Protein AF-A0A432RMR3-F1 (afdb_monomer_lite)

pLDDT: mean 94.57, std 5.85, range [56.47, 97.56]

Foldseek 3Di:
DAFFEEEEQFDDPPVVVVVCVVRGNYDYDPVRDHDDPVRVVVRVVPGPYYD

Structure (mmCIF, N/CA/C/O backbone):
data_AF-A0A432RMR3-F1
#
_entry.id   AF-A0A432RMR3-F1
#
loop_
_atom_site.group_PDB
_atom_site.id
_atom_site.type_symbol
_atom_site.label_atom_id
_atom_site.label_alt_id
_atom_site.label_comp_id
_atom_site.label_asym_id
_atom_site.label_entity_id
_atom_site.label_seq_id
_atom_site.pdbx_PDB_ins_code
_atom_site.Cartn_x
_atom_site.Cartn_y
_atom_site.Cartn_z
_atom_site.occupancy
_atom_site.B_iso_or_equiv
_atom_site.auth_seq_id
_atom_site.auth_comp_id
_ato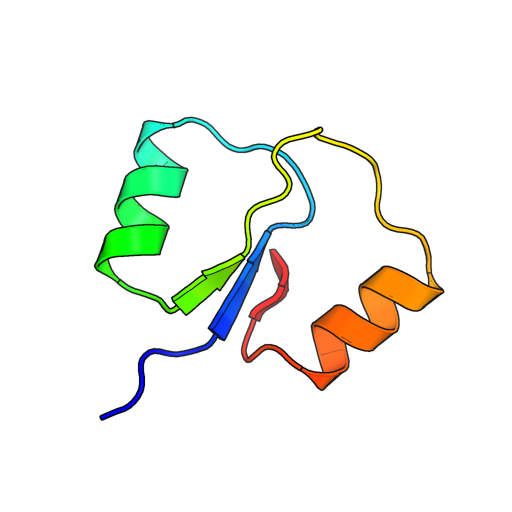m_site.auth_asym_id
_atom_site.auth_atom_id
_atom_site.pdbx_PDB_model_num
ATOM 1 N N . MET A 1 1 ? -16.614 11.299 3.584 1.00 56.47 1 MET A N 1
ATOM 2 C CA . MET A 1 1 ? -15.991 10.007 3.935 1.00 56.47 1 MET A CA 1
ATOM 3 C C . MET A 1 1 ? -14.522 10.105 3.574 1.00 56.47 1 MET A C 1
ATOM 5 O O . MET A 1 1 ? -14.241 10.564 2.473 1.00 56.47 1 MET A O 1
ATOM 9 N N . SER A 1 2 ? -13.611 9.769 4.485 1.00 83.31 2 SER A N 1
ATOM 10 C CA . SER A 1 2 ? -12.175 9.741 4.177 1.00 83.31 2 SER A CA 1
ATOM 11 C C . SER A 1 2 ? -11.875 8.551 3.268 1.00 83.31 2 SER A C 1
ATOM 13 O O . SER A 1 2 ? -12.460 7.483 3.455 1.00 83.31 2 SER A O 1
ATOM 15 N N . LYS A 1 3 ? -11.018 8.741 2.261 1.00 90.44 3 LYS A N 1
ATOM 16 C CA . LYS A 1 3 ? -10.547 7.630 1.429 1.00 90.44 3 LYS A CA 1
ATOM 17 C C . LYS A 1 3 ? -9.670 6.704 2.290 1.00 90.44 3 LYS A C 1
ATOM 19 O O . LYS A 1 3 ? -8.905 7.237 3.093 1.00 90.44 3 LYS A O 1
ATOM 24 N N . PRO A 1 4 ? -9.761 5.369 2.144 1.00 95.62 4 PRO A N 1
ATOM 25 C CA . PRO A 1 4 ? -8.834 4.457 2.806 1.00 95.62 4 PRO A CA 1
ATOM 26 C C . PRO A 1 4 ? -7.397 4.774 2.402 1.00 95.62 4 PRO A C 1
ATOM 28 O O . PRO A 1 4 ? -7.140 5.065 1.227 1.00 95.62 4 PRO A O 1
ATOM 31 N N . LYS A 1 5 ? -6.478 4.702 3.363 1.00 96.56 5 LYS A N 1
ATOM 32 C CA . LYS A 1 5 ? -5.059 4.933 3.130 1.00 96.56 5 LYS A CA 1
ATOM 33 C C . LYS A 1 5 ? -4.383 3.648 2.673 1.00 96.56 5 LYS A C 1
ATOM 35 O O . LYS A 1 5 ? -4.447 2.627 3.357 1.00 96.56 5 LYS A O 1
ATOM 40 N N . VAL A 1 6 ? -3.708 3.708 1.532 1.00 97.38 6 VAL A N 1
ATOM 41 C CA . VAL A 1 6 ? -3.034 2.567 0.904 1.00 97.38 6 VAL A CA 1
ATOM 42 C C . VAL A 1 6 ? -1.562 2.902 0.705 1.00 97.38 6 VAL A C 1
ATOM 44 O O . VAL A 1 6 ? -1.235 3.957 0.171 1.00 97.38 6 VAL A O 1
ATOM 47 N N . ILE A 1 7 ? -0.660 2.013 1.113 1.00 97.56 7 ILE A N 1
ATOM 48 C CA . ILE A 1 7 ? 0.781 2.178 0.880 1.00 97.56 7 ILE A CA 1
ATOM 49 C C . ILE A 1 7 ? 1.248 1.080 -0.068 1.00 97.56 7 ILE A C 1
ATOM 51 O O . ILE A 1 7 ? 1.051 -0.098 0.219 1.00 97.56 7 ILE A O 1
ATOM 55 N N . VAL A 1 8 ? 1.877 1.463 -1.178 1.00 96.81 8 VAL A N 1
ATOM 56 C CA . VAL A 1 8 ? 2.467 0.519 -2.133 1.00 96.81 8 VAL A CA 1
ATOM 57 C C . VAL A 1 8 ? 3.959 0.389 -1.839 1.00 96.81 8 VAL A C 1
ATOM 59 O O . VAL A 1 8 ? 4.690 1.377 -1.808 1.00 96.81 8 VAL A O 1
ATOM 62 N N . THR A 1 9 ? 4.413 -0.835 -1.595 1.00 96.12 9 THR A N 1
ATOM 63 C CA . THR A 1 9 ? 5.781 -1.152 -1.156 1.00 96.12 9 THR A CA 1
ATOM 64 C C . THR A 1 9 ? 6.790 -1.220 -2.299 1.00 96.12 9 THR A C 1
ATOM 66 O O . THR A 1 9 ? 7.992 -1.178 -2.045 1.00 96.12 9 THR A O 1
ATOM 69 N N . ARG A 1 10 ? 6.329 -1.300 -3.551 1.00 95.25 10 ARG A N 1
ATOM 70 C CA . ARG A 1 10 ? 7.138 -1.376 -4.779 1.00 95.25 10 ARG A CA 1
ATOM 71 C C . ARG A 1 10 ? 6.472 -0.615 -5.917 1.00 95.25 10 ARG A C 1
ATOM 73 O O . ARG A 1 10 ? 5.274 -0.349 -5.865 1.00 95.25 10 ARG A O 1
ATOM 80 N N . ARG A 1 11 ? 7.224 -0.298 -6.965 1.00 93.94 11 ARG A N 1
ATOM 81 C CA . ARG A 1 11 ? 6.676 0.412 -8.120 1.00 93.94 11 ARG A CA 1
ATOM 82 C C . ARG A 1 11 ? 5.747 -0.478 -8.936 1.00 93.94 11 ARG A C 1
ATOM 84 O O . ARG A 1 11 ? 6.067 -1.630 -9.237 1.00 93.94 11 ARG A O 1
ATOM 91 N N . TRP A 1 12 ? 4.594 0.065 -9.306 1.00 94.75 12 TRP A N 1
ATOM 92 C CA . TRP A 1 12 ? 3.595 -0.622 -10.119 1.00 94.75 12 TRP A CA 1
ATOM 93 C C . TRP A 1 12 ? 3.508 0.030 -11.506 1.00 94.75 12 TRP A C 1
ATOM 95 O O . TRP A 1 12 ? 4.061 1.107 -11.733 1.00 94.75 12 TRP A O 1
ATOM 105 N N . PRO A 1 13 ? 2.836 -0.602 -12.482 1.00 96.06 13 PRO A N 1
ATOM 106 C CA . PRO A 1 13 ? 2.553 0.060 -13.747 1.00 96.06 13 PRO A CA 1
ATOM 107 C C . PRO A 1 13 ? 1.749 1.347 -13.521 1.00 96.06 13 PRO A C 1
ATOM 109 O O . PRO A 1 13 ? 0.789 1.355 -12.751 1.00 96.06 13 PRO A O 1
ATOM 112 N N . GLU A 1 14 ? 2.090 2.408 -14.252 1.00 94.44 14 GLU A N 1
ATOM 113 C CA . GLU A 1 14 ? 1.507 3.751 -14.098 1.00 94.44 14 GLU A CA 1
ATOM 114 C C . GLU A 1 14 ? -0.031 3.752 -14.164 1.00 94.44 14 GLU A C 1
ATOM 116 O O . GLU A 1 14 ? -0.706 4.443 -13.403 1.00 94.44 14 GLU A O 1
ATOM 121 N N . VAL A 1 15 ? -0.609 2.912 -15.029 1.00 97.06 15 VAL A N 1
ATOM 122 C CA . VAL A 1 15 ? -2.067 2.745 -15.139 1.00 97.06 15 VAL A CA 1
ATOM 123 C C . VAL A 1 15 ? -2.713 2.309 -13.818 1.00 97.06 15 VAL A C 1
ATOM 125 O O . VAL A 1 15 ? -3.816 2.749 -13.493 1.00 97.06 15 VAL A O 1
ATOM 128 N N . VAL A 1 16 ? -2.027 1.478 -13.030 1.00 96.31 16 VAL A N 1
ATOM 129 C CA . VAL A 1 16 ? -2.518 1.007 -11.732 1.00 96.31 16 VAL A CA 1
ATOM 130 C C . VAL A 1 16 ? -2.315 2.080 -10.667 1.00 96.31 16 VAL A C 1
ATOM 132 O O . VAL A 1 16 ? -3.229 2.339 -9.887 1.00 96.31 16 VAL A O 1
ATOM 135 N N . GLU A 1 17 ? -1.166 2.757 -10.668 1.00 95.38 17 GLU A N 1
ATOM 136 C CA . GLU A 1 17 ? -0.879 3.866 -9.748 1.00 95.38 17 GLU A CA 1
ATOM 137 C C . GLU A 1 17 ? -1.892 5.010 -9.896 1.00 95.38 17 GLU A C 1
ATOM 139 O O . GLU A 1 17 ? -2.413 5.519 -8.901 1.00 95.38 17 GLU A O 1
ATOM 144 N N . ASN A 1 18 ? -2.241 5.366 -11.135 1.00 96.00 18 ASN A N 1
ATOM 145 C CA . ASN A 1 18 ? -3.264 6.368 -11.426 1.00 96.00 18 ASN A CA 1
ATOM 146 C C . ASN A 1 18 ? -4.635 5.932 -10.900 1.00 96.00 18 ASN A C 1
ATOM 148 O O . ASN A 1 18 ? -5.329 6.714 -10.248 1.00 96.00 18 ASN A O 1
ATOM 152 N N . ARG A 1 19 ? -4.998 4.659 -11.091 1.00 96.38 19 ARG A N 1
ATOM 153 C CA . ARG A 1 19 ? -6.260 4.124 -10.575 1.00 96.38 19 ARG A CA 1
ATOM 154 C C . ARG A 1 19 ? -6.314 4.121 -9.046 1.00 96.38 19 ARG A C 1
ATOM 156 O O . ARG A 1 19 ? -7.363 4.409 -8.473 1.00 96.38 19 ARG A O 1
ATOM 163 N N . LEU A 1 20 ? -5.196 3.830 -8.380 1.00 95.50 20 LEU A N 1
ATOM 164 C CA . LEU A 1 20 ? -5.097 3.892 -6.922 1.00 95.50 20 LEU A CA 1
ATOM 165 C C . LEU A 1 20 ? -5.270 5.325 -6.405 1.00 95.50 20 LEU A C 1
ATOM 167 O O . LEU A 1 20 ? -6.032 5.523 -5.464 1.00 95.50 20 LEU A O 1
ATOM 171 N N . LYS A 1 21 ? -4.647 6.324 -7.047 1.00 94.88 21 LYS A N 1
ATOM 172 C CA . LYS A 1 21 ? -4.796 7.753 -6.694 1.00 94.88 21 LYS A CA 1
ATOM 173 C C . LYS A 1 21 ? -6.238 8.258 -6.844 1.00 94.88 21 LYS A C 1
ATOM 175 O O . LYS A 1 21 ? -6.702 9.085 -6.056 1.00 94.88 21 LYS A O 1
ATOM 180 N N . GLU A 1 22 ? -6.972 7.764 -7.841 1.00 95.56 22 GLU A N 1
ATOM 181 C CA . GLU A 1 22 ? -8.392 8.094 -8.016 1.00 95.56 22 GLU A CA 1
ATOM 182 C C . GLU A 1 22 ? -9.242 7.572 -6.848 1.00 95.56 22 GLU A C 1
ATOM 184 O O . GLU A 1 22 ? -10.076 8.303 -6.300 1.00 95.56 22 GLU A O 1
ATOM 189 N N . LEU A 1 23 ? -9.015 6.320 -6.443 1.00 94.88 23 LEU A N 1
ATOM 190 C CA . LEU A 1 23 ? -9.882 5.586 -5.517 1.00 94.88 23 LEU A CA 1
ATOM 191 C C . LEU A 1 23 ? -9.497 5.748 -4.035 1.00 94.88 23 LEU A C 1
ATOM 193 O O . LEU A 1 23 ? -10.382 5.728 -3.178 1.00 94.88 23 LEU A O 1
ATOM 197 N N . TYR A 1 24 ? -8.215 5.952 -3.730 1.00 96.81 24 TYR A N 1
ATOM 198 C CA . TYR A 1 24 ? -7.651 5.866 -2.378 1.00 96.81 24 TYR A CA 1
ATOM 199 C C . TYR A 1 24 ? -6.744 7.054 -2.036 1.00 96.81 24 TYR A C 1
ATOM 201 O O . TYR A 1 24 ? -6.363 7.837 -2.906 1.00 96.81 24 TYR A O 1
ATOM 209 N N . ASP A 1 25 ? -6.412 7.191 -0.751 1.00 96.75 25 ASP A N 1
ATOM 210 C CA . ASP A 1 25 ? -5.294 8.026 -0.307 1.00 96.75 25 ASP A CA 1
ATOM 211 C C . ASP A 1 25 ? -4.015 7.183 -0.389 1.00 96.75 25 ASP A C 1
ATOM 213 O O . ASP A 1 25 ? -3.731 6.379 0.499 1.00 96.75 25 ASP A O 1
ATOM 217 N N . VAL A 1 26 ? -3.312 7.262 -1.523 1.00 96.62 26 VAL A N 1
ATOM 218 C CA . VAL A 1 26 ? -2.202 6.353 -1.829 1.00 96.62 26 VAL A CA 1
ATOM 219 C C . VAL A 1 26 ? -0.839 7.003 -1.606 1.00 96.62 26 VAL A C 1
ATOM 221 O O . VAL A 1 26 ? -0.567 8.098 -2.098 1.00 96.62 26 VAL A O 1
ATOM 224 N N . GLN A 1 27 ? 0.050 6.280 -0.929 1.00 96.25 27 GLN A N 1
ATOM 225 C CA . GLN A 1 27 ? 1.479 6.569 -0.873 1.00 96.25 27 GLN A CA 1
ATOM 226 C C . GLN A 1 27 ? 2.216 5.572 -1.771 1.00 96.25 27 GLN A C 1
ATOM 228 O O . GLN A 1 27 ? 2.143 4.361 -1.553 1.00 96.25 27 GLN A O 1
ATOM 233 N N . LEU A 1 28 ? 2.909 6.085 -2.786 1.00 96.25 28 LEU A N 1
ATOM 234 C CA . LEU A 1 28 ? 3.687 5.284 -3.729 1.00 96.25 28 LEU A CA 1
ATOM 235 C C . LEU A 1 28 ? 5.161 5.236 -3.325 1.00 96.25 28 LEU A C 1
ATOM 237 O O . LEU A 1 28 ? 5.670 6.152 -2.680 1.00 96.25 28 LEU A O 1
ATOM 241 N N . ASN A 1 29 ? 5.839 4.175 -3.748 1.00 94.81 29 ASN A N 1
ATOM 242 C CA . ASN A 1 29 ? 7.284 4.040 -3.644 1.00 94.81 29 ASN A CA 1
ATOM 243 C C . ASN A 1 29 ? 7.943 4.443 -4.974 1.00 94.81 29 ASN A C 1
ATOM 245 O O . ASN A 1 29 ? 8.189 3.598 -5.834 1.00 94.81 29 ASN A O 1
ATOM 249 N N . GLU A 1 30 ? 8.175 5.745 -5.159 1.00 90.12 30 GLU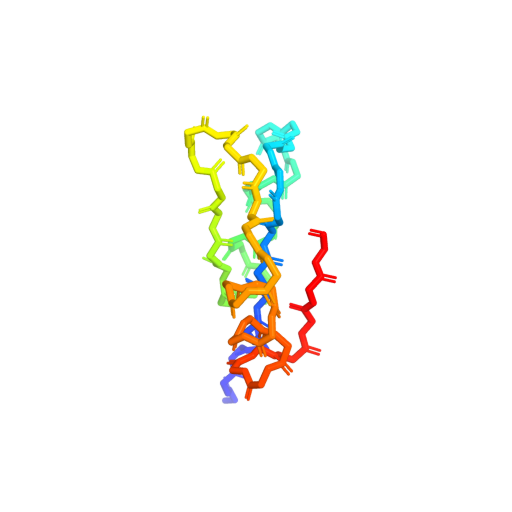 A N 1
ATOM 250 C CA . GLU A 1 30 ? 8.662 6.318 -6.427 1.00 90.12 30 GLU A CA 1
ATOM 251 C C . GLU A 1 30 ? 10.074 5.833 -6.802 1.00 90.12 30 GLU A C 1
ATOM 253 O O . GLU A 1 30 ? 10.360 5.612 -7.982 1.00 90.12 30 GLU A O 1
ATOM 258 N N . ASP A 1 31 ? 10.920 5.595 -5.797 1.00 91.69 31 ASP A N 1
ATOM 259 C CA . ASP A 1 31 ? 12.308 5.139 -5.956 1.00 91.69 31 ASP A CA 1
ATOM 260 C C . ASP A 1 31 ? 12.441 3.615 -6.113 1.00 91.69 31 ASP A C 1
ATOM 262 O O . ASP A 1 31 ? 13.551 3.097 -6.271 1.00 91.69 31 ASP A O 1
ATOM 266 N N . ASP A 1 32 ? 11.318 2.894 -6.038 1.00 93.88 32 ASP A N 1
ATOM 267 C CA . ASP A 1 32 ? 11.232 1.432 -6.083 1.00 93.88 32 ASP A CA 1
ATOM 268 C C . ASP A 1 32 ? 12.209 0.726 -5.122 1.00 93.88 32 ASP A C 1
ATOM 270 O O . ASP A 1 32 ? 12.761 -0.338 -5.417 1.00 93.88 32 ASP A O 1
ATOM 274 N N . GLN A 1 33 ? 12.449 1.308 -3.945 1.00 94.94 33 GLN A N 1
ATOM 275 C CA . GLN A 1 33 ? 13.372 0.735 -2.962 1.00 94.94 33 GLN A CA 1
ATOM 276 C C . GLN A 1 33 ? 12.664 -0.273 -2.051 1.00 94.94 33 GLN A C 1
ATOM 278 O O . GLN A 1 33 ? 11.566 0.003 -1.576 1.00 94.94 33 GLN A O 1
ATOM 283 N N . PRO A 1 34 ? 13.253 -1.443 -1.756 1.00 94.94 34 PRO A N 1
ATOM 284 C CA . PRO A 1 34 ? 12.642 -2.366 -0.809 1.00 94.94 34 PRO A CA 1
ATOM 285 C C . PRO A 1 34 ? 12.519 -1.704 0.569 1.00 94.94 34 PRO A C 1
ATOM 287 O O . PRO A 1 34 ? 13.524 -1.272 1.131 1.00 94.94 34 PRO A O 1
ATOM 290 N N . MET A 1 35 ? 11.307 -1.668 1.128 1.00 95.12 35 MET A N 1
ATOM 291 C CA . MET A 1 35 ? 11.103 -1.195 2.498 1.00 95.12 35 MET A CA 1
ATOM 292 C C . MET A 1 35 ? 11.834 -2.099 3.496 1.00 95.12 35 MET A C 1
ATOM 294 O O . MET A 1 35 ? 11.778 -3.330 3.416 1.00 95.12 35 MET A O 1
ATOM 298 N N . SER A 1 36 ? 12.480 -1.484 4.480 1.00 96.19 36 SER A N 1
ATOM 299 C CA . SER A 1 36 ? 13.019 -2.167 5.650 1.00 96.19 36 SER A CA 1
ATOM 300 C C . SER A 1 36 ? 11.901 -2.741 6.527 1.00 96.19 36 SER A C 1
ATOM 302 O O . SER A 1 36 ? 10.725 -2.384 6.430 1.00 96.19 36 SER A O 1
ATOM 304 N N . ALA A 1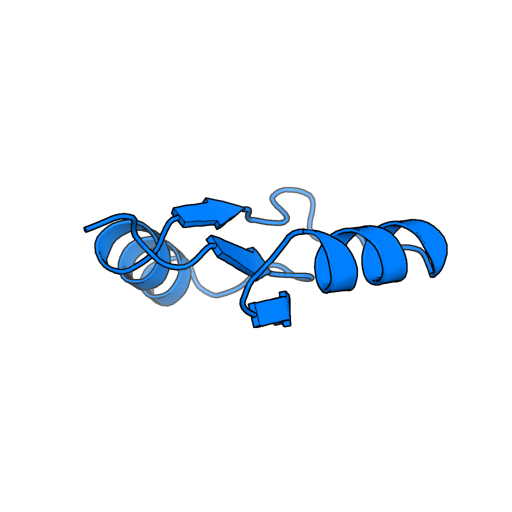 37 ? 12.272 -3.624 7.454 1.00 96.62 37 ALA A N 1
ATOM 305 C CA . ALA A 1 37 ? 11.319 -4.198 8.400 1.00 96.62 37 ALA A CA 1
ATOM 306 C C . ALA A 1 37 ? 10.653 -3.140 9.302 1.00 96.62 37 ALA A C 1
ATOM 308 O O . ALA A 1 37 ? 9.520 -3.339 9.741 1.00 96.62 37 ALA A O 1
ATOM 309 N N . GLU A 1 38 ? 11.342 -2.037 9.607 1.00 96.81 38 GLU A N 1
ATOM 310 C CA . GLU A 1 38 ? 10.779 -0.938 10.399 1.00 96.81 38 GLU A CA 1
ATOM 311 C C . GLU A 1 38 ? 9.789 -0.108 9.582 1.00 96.81 38 GLU A C 1
ATOM 313 O O . GLU A 1 38 ? 8.677 0.139 10.053 1.00 96.81 38 GLU A O 1
ATOM 318 N N . GLU A 1 39 ? 10.135 0.224 8.338 1.00 95.62 39 GLU A N 1
ATOM 319 C CA . GLU A 1 39 ? 9.242 0.932 7.413 1.0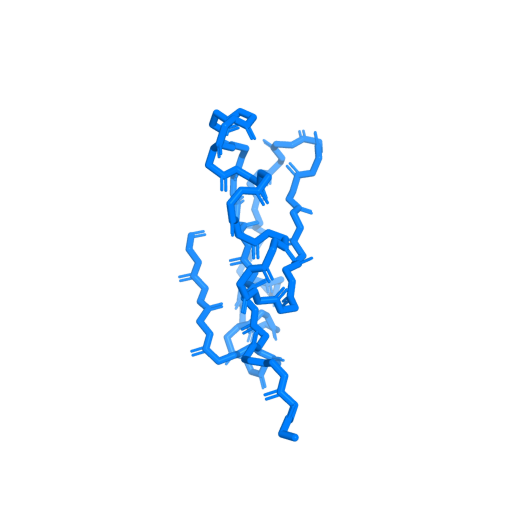0 95.62 39 GLU A CA 1
ATOM 320 C C . GLU A 1 39 ? 7.973 0.123 7.139 1.00 95.62 39 GLU A C 1
ATOM 322 O O . GLU A 1 39 ? 6.868 0.655 7.236 1.00 95.62 39 GLU A O 1
ATOM 327 N N . LEU A 1 40 ? 8.102 -1.188 6.909 1.00 95.94 40 LEU A N 1
ATOM 328 C CA . LEU A 1 40 ? 6.950 -2.064 6.701 1.00 95.94 40 LEU A CA 1
ATOM 329 C C . LEU A 1 40 ? 6.056 -2.143 7.950 1.00 95.94 40 LEU A C 1
ATOM 331 O O . LEU A 1 40 ? 4.830 -2.085 7.846 1.00 95.94 40 LEU A O 1
ATOM 335 N N . LYS A 1 41 ? 6.646 -2.221 9.153 1.00 97.31 41 LYS A N 1
ATOM 336 C CA . LYS A 1 41 ? 5.884 -2.165 10.416 1.00 97.31 41 LYS A CA 1
ATOM 337 C C . LYS A 1 41 ? 5.137 -0.843 10.566 1.00 97.31 41 LYS A C 1
ATOM 339 O O . LYS A 1 41 ? 4.008 -0.840 11.054 1.00 97.31 41 LYS A O 1
ATOM 344 N N . GLN A 1 42 ? 5.755 0.272 10.188 1.00 96.44 42 GLN A N 1
ATOM 345 C CA . GLN A 1 42 ? 5.120 1.584 10.250 1.00 96.44 42 GLN A CA 1
ATOM 346 C C . GLN A 1 42 ? 3.998 1.720 9.213 1.00 96.44 42 GLN A C 1
ATOM 348 O O . GLN A 1 42 ? 2.931 2.248 9.539 1.00 96.44 42 GLN A O 1
ATOM 353 N N . ALA A 1 43 ? 4.194 1.189 8.005 1.00 96.12 43 ALA A N 1
ATOM 354 C CA . ALA A 1 43 ? 3.173 1.149 6.967 1.00 96.12 43 ALA A CA 1
ATOM 355 C C . ALA A 1 43 ? 1.932 0.381 7.446 1.00 96.12 43 ALA A C 1
ATOM 357 O O . ALA A 1 43 ? 0.832 0.925 7.439 1.00 96.12 43 ALA A O 1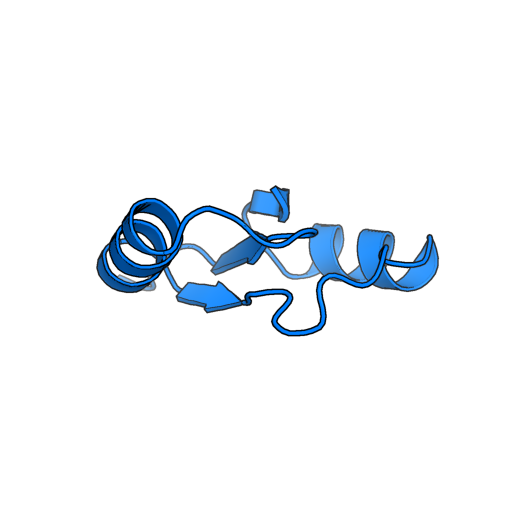
ATOM 358 N N . LEU A 1 44 ? 2.124 -0.820 8.000 1.00 96.00 44 LEU A N 1
ATOM 359 C CA . LEU A 1 44 ? 1.041 -1.653 8.542 1.00 96.00 44 LEU A CA 1
ATOM 360 C C . LEU A 1 44 ? 0.281 -1.011 9.714 1.00 96.00 44 LEU A C 1
ATOM 362 O O . LEU A 1 44 ? -0.873 -1.347 9.953 1.00 96.00 44 LEU A O 1
ATOM 366 N N . ARG A 1 45 ? 0.917 -0.112 10.475 1.00 96.62 45 ARG A N 1
ATOM 367 C CA . ARG A 1 45 ? 0.272 0.610 11.588 1.00 96.62 45 ARG A CA 1
ATOM 368 C C . ARG A 1 45 ? -0.495 1.851 11.147 1.00 96.62 45 ARG A C 1
ATOM 370 O O . ARG A 1 45 ? -1.309 2.348 11.919 1.00 96.62 45 ARG A O 1
ATOM 377 N N . SER A 1 46 ? -0.167 2.402 9.981 1.00 94.56 46 SER A N 1
ATOM 378 C CA . SER A 1 46 ? -0.631 3.726 9.553 1.00 94.56 46 SER A CA 1
ATOM 379 C C . SER A 1 46 ? -1.491 3.711 8.296 1.00 94.56 46 SER A C 1
ATOM 381 O O . SER A 1 46 ? -1.991 4.770 7.927 1.00 94.56 46 SER A O 1
ATOM 383 N N . ALA A 1 47 ? -1.644 2.559 7.645 1.00 96.56 47 ALA A N 1
ATOM 384 C CA . ALA A 1 47 ? -2.449 2.376 6.447 1.00 96.56 47 ALA A CA 1
ATOM 385 C C . ALA A 1 47 ? -3.544 1.332 6.674 1.00 96.56 47 ALA A C 1
ATOM 387 O O . ALA A 1 47 ? -3.373 0.398 7.455 1.00 96.56 47 ALA A O 1
ATOM 388 N N . ASP A 1 48 ? -4.644 1.479 5.942 1.00 96.62 48 ASP A N 1
ATOM 389 C CA . ASP A 1 48 ? -5.726 0.496 5.900 1.00 96.62 48 ASP A CA 1
ATOM 390 C C . ASP A 1 48 ? -5.342 -0.720 5.040 1.00 96.62 48 ASP A C 1
ATOM 392 O O . ASP A 1 48 ? -5.830 -1.827 5.265 1.00 96.62 48 ASP A O 1
ATOM 396 N N . ALA A 1 49 ? -4.445 -0.527 4.065 1.00 96.44 49 ALA A N 1
ATOM 397 C CA . ALA A 1 49 ? -3.851 -1.598 3.272 1.00 96.44 49 ALA A CA 1
ATOM 398 C C . ALA A 1 49 ? -2.383 -1.311 2.920 1.00 96.44 49 ALA A C 1
ATOM 400 O O . ALA A 1 49 ? -1.988 -0.167 2.682 1.00 96.44 49 ALA A O 1
ATOM 401 N N . VAL A 1 50 ? -1.590 -2.379 2.840 1.00 96.44 50 VAL A N 1
ATOM 402 C CA . VAL A 1 50 ? -0.195 -2.366 2.380 1.00 96.44 50 VAL A CA 1
ATOM 403 C C . VAL A 1 50 ? -0.074 -3.363 1.226 1.00 96.44 50 VAL A C 1
ATOM 405 O O . VAL A 1 50 ? -0.496 -4.511 1.380 1.00 96.44 50 VAL A O 1
ATOM 408 N N . LEU A 1 51 ? 0.436 -2.904 0.079 1.00 94.06 51 LEU A N 1
ATOM 409 C CA . LEU A 1 51 ? 0.463 -3.617 -1.206 1.00 94.06 51 LEU A CA 1
ATOM 410 C C . LEU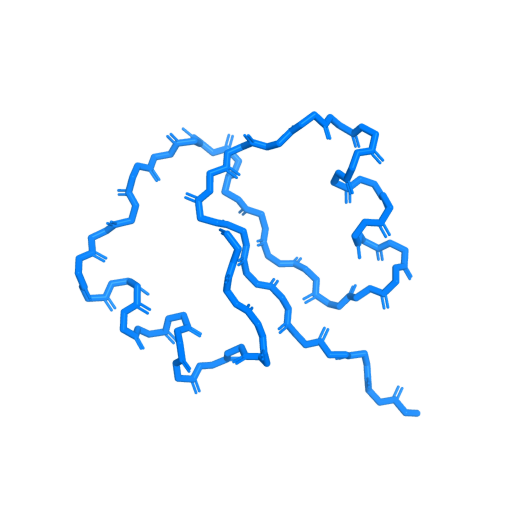 A 1 51 ? 1.882 -3.891 -1.707 1.00 94.06 51 LEU A C 1
ATOM 412 O O . LEU A 1 51 ? 2.772 -3.036 -1.494 1.00 94.06 51 LEU A O 1
#

Radius of gyration: 10.8 Å; chains: 1; bounding box: 29×14×27 Å

Secondary structure (DSSP, 8-state):
-PPPEEE-SS---HHHHHHHHHHSEEE--TT-PPPPHHHHHHHHHH-SEE-

Sequence (51 aa):
MSKPKVIVTRRWPEVVENRLKELYDVQLNEDDQPMSAEELKQALRSADAVL